Protein AF-A0A959ELQ1-F1 (afdb_monomer_lite)
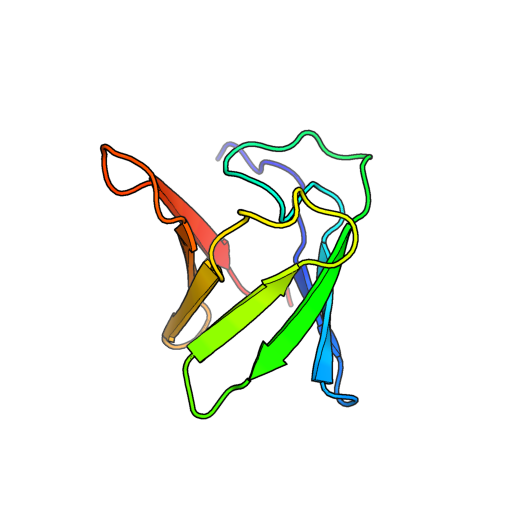
pLDDT: mean 85.35, std 10.43, range [44.59, 95.5]

Sequence (83 aa):
ESNSGKTIEFLADGSVVCNGTLCGIGGEIGQESKGVYTLEDGKIVPEGCDPDALPIQFQLTGDELILNYSCVEACGEKYRKTQ

Structure (mmCIF, N/CA/C/O backbone):
data_AF-A0A959ELQ1-F1
#
_entry.id   AF-A0A959ELQ1-F1
#
loop_
_atom_site.group_PDB
_atom_site.id
_atom_site.type_symbol
_atom_site.label_atom_id
_atom_site.label_alt_id
_atom_site.label_comp_id
_atom_site.label_asym_id
_atom_site.label_entity_id
_atom_site.label_seq_id
_atom_site.pdbx_PDB_ins_code
_atom_site.Cartn_x
_atom_site.Cartn_y
_atom_site.Cartn_z
_atom_site.occupancy
_atom_site.B_iso_or_equiv
_atom_site.auth_seq_id
_a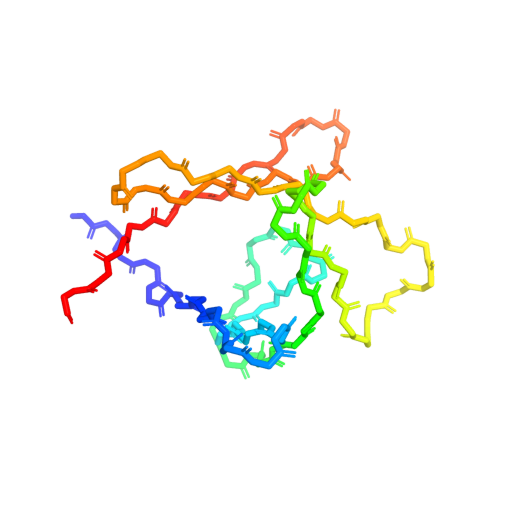tom_site.auth_comp_id
_atom_site.auth_asym_id
_atom_site.auth_atom_id
_atom_site.pdbx_PDB_model_num
ATOM 1 N N . GLU A 1 1 ? -8.861 21.469 4.984 1.00 44.59 1 GLU A N 1
ATOM 2 C CA . GLU A 1 1 ? -8.274 20.122 4.858 1.00 44.59 1 GLU A CA 1
ATOM 3 C C . GLU A 1 1 ? -7.759 19.961 3.440 1.00 44.59 1 GLU A C 1
ATOM 5 O O . GLU A 1 1 ? -8.520 20.199 2.508 1.00 44.59 1 GLU A O 1
ATOM 10 N N . SER A 1 2 ? -6.474 19.663 3.262 1.00 51.00 2 SER A N 1
ATOM 11 C CA . SER A 1 2 ? -5.900 19.429 1.935 1.00 51.00 2 SER A CA 1
ATOM 12 C C . SER A 1 2 ? -6.192 17.983 1.543 1.00 51.00 2 SER A C 1
ATOM 14 O O . SER A 1 2 ? -5.435 17.081 1.885 1.00 51.00 2 SER A O 1
ATOM 16 N N . ASN A 1 3 ? -7.335 17.745 0.899 1.00 63.06 3 ASN A N 1
ATOM 17 C CA . ASN A 1 3 ? -7.624 16.446 0.301 1.00 63.06 3 ASN A CA 1
ATOM 18 C C . ASN A 1 3 ? -6.712 16.292 -0.925 1.00 63.06 3 ASN A C 1
ATOM 20 O O . ASN A 1 3 ? -6.819 17.082 -1.862 1.00 63.06 3 ASN A O 1
ATOM 24 N N . SER A 1 4 ? -5.796 15.319 -0.906 1.00 73.62 4 SER A N 1
ATOM 25 C CA . SER A 1 4 ? -4.883 15.095 -2.034 1.00 73.62 4 SER A CA 1
ATOM 26 C C . SER A 1 4 ? -5.585 14.508 -3.260 1.00 73.62 4 SER A C 1
ATOM 28 O O . SER A 1 4 ? -4.942 14.381 -4.290 1.00 73.62 4 SER A O 1
ATOM 30 N N . GLY A 1 5 ? -6.864 14.119 -3.152 1.00 82.69 5 GLY A N 1
ATOM 31 C CA . GLY A 1 5 ? -7.661 13.443 -4.179 1.00 82.69 5 GLY A CA 1
ATOM 32 C C . GLY A 1 5 ? -7.175 12.029 -4.516 1.00 82.69 5 GLY A C 1
ATOM 33 O O . GLY A 1 5 ? -7.729 11.387 -5.411 1.00 82.69 5 GLY A O 1
ATOM 34 N N . LYS A 1 6 ? -6.151 11.532 -3.810 1.00 88.00 6 LYS A N 1
ATOM 35 C CA . LYS A 1 6 ? -5.649 10.173 -3.986 1.00 88.00 6 LYS A CA 1
ATOM 36 C C . LYS A 1 6 ? -6.611 9.160 -3.383 1.00 88.00 6 LYS A C 1
ATOM 38 O O . LYS A 1 6 ? -7.091 9.325 -2.263 1.00 88.00 6 LYS A O 1
ATOM 43 N N . THR A 1 7 ? -6.835 8.088 -4.119 1.00 91.12 7 THR A N 1
ATOM 44 C CA . THR A 1 7 ? -7.662 6.952 -3.731 1.00 91.12 7 THR A CA 1
ATOM 45 C C . THR A 1 7 ? -6.867 5.677 -3.941 1.00 91.12 7 THR A C 1
ATOM 47 O O . THR A 1 7 ? -6.074 5.571 -4.877 1.00 91.12 7 THR A O 1
ATOM 50 N N . ILE A 1 8 ? -7.071 4.733 -3.032 1.00 91.88 8 ILE A N 1
ATOM 51 C CA . ILE A 1 8 ? -6.512 3.392 -3.097 1.00 91.88 8 ILE A CA 1
ATOM 52 C C . ILE A 1 8 ? -7.633 2.405 -2.791 1.00 91.88 8 ILE A C 1
ATOM 54 O O . ILE A 1 8 ? -8.371 2.576 -1.819 1.00 91.88 8 ILE A O 1
ATOM 58 N N . GLU A 1 9 ? -7.776 1.401 -3.642 1.00 93.62 9 GLU A N 1
ATOM 59 C CA . GLU A 1 9 ? -8.844 0.414 -3.593 1.00 93.62 9 GLU A CA 1
ATOM 60 C C . GLU A 1 9 ? -8.248 -0.989 -3.511 1.00 93.62 9 GLU A C 1
ATOM 62 O O . GLU A 1 9 ? -7.434 -1.380 -4.344 1.00 93.62 9 GLU A O 1
ATOM 67 N N . PHE A 1 10 ? -8.663 -1.740 -2.492 1.00 92.88 10 PHE A N 1
ATOM 68 C CA . PHE A 1 10 ? -8.301 -3.142 -2.300 1.00 92.88 10 PHE A CA 1
ATOM 69 C C . PHE A 1 10 ? -9.422 -4.000 -2.884 1.00 92.88 10 PHE A C 1
ATOM 71 O O . PHE A 1 10 ? -10.543 -3.995 -2.370 1.00 92.88 10 PHE A O 1
ATOM 78 N N . LEU A 1 11 ? -9.124 -4.713 -3.965 1.00 94.56 11 LEU A N 1
ATOM 79 C CA . LEU A 1 11 ? -10.074 -5.547 -4.686 1.00 94.56 11 LEU A CA 1
ATOM 80 C C . LEU A 1 11 ? -10.106 -6.962 -4.103 1.00 94.56 11 LEU A C 1
ATOM 82 O O . LEU A 1 11 ? -9.095 -7.505 -3.665 1.00 94.56 11 LEU A O 1
ATOM 86 N N . ALA A 1 12 ? -11.280 -7.594 -4.126 1.00 92.06 12 ALA A N 1
ATOM 87 C CA . ALA A 1 12 ? -11.485 -8.911 -3.519 1.00 92.06 12 ALA A CA 1
ATOM 88 C C . ALA A 1 12 ? -10.667 -10.047 -4.169 1.00 92.06 12 ALA A C 1
ATOM 90 O O . ALA A 1 12 ? -10.559 -11.120 -3.579 1.00 92.06 12 ALA A O 1
ATOM 91 N N . ASP A 1 13 ? -10.103 -9.834 -5.360 1.00 92.50 13 ASP A N 1
ATOM 92 C CA . ASP A 1 13 ? -9.228 -10.791 -6.043 1.00 92.50 13 ASP A CA 1
ATOM 93 C C . ASP A 1 13 ? -7.765 -10.738 -5.564 1.00 92.50 13 ASP A C 1
ATOM 95 O O . ASP A 1 13 ? -6.953 -11.553 -5.996 1.00 92.50 13 ASP A O 1
ATOM 99 N N . GLY A 1 14 ? -7.433 -9.831 -4.637 1.00 93.25 14 GLY A N 1
ATOM 100 C CA . GLY A 1 14 ? -6.078 -9.657 -4.104 1.00 93.25 14 GLY A CA 1
ATOM 101 C C . GLY A 1 14 ? -5.263 -8.577 -4.818 1.00 93.25 14 GLY A C 1
ATOM 102 O O . GLY A 1 14 ? -4.101 -8.357 -4.470 1.00 93.25 14 GLY A O 1
ATOM 103 N N . SER A 1 15 ? -5.858 -7.874 -5.782 1.00 95.31 15 SER A N 1
ATOM 104 C CA . SER A 1 15 ? -5.251 -6.715 -6.431 1.00 95.31 15 SER A CA 1
ATOM 105 C C . SER A 1 15 ? -5.538 -5.415 -5.684 1.00 95.31 15 SER A C 1
ATOM 107 O O . SER A 1 15 ? -6.564 -5.251 -5.027 1.00 95.31 15 SER A O 1
ATOM 109 N N . VAL A 1 16 ? -4.625 -4.458 -5.798 1.00 94.94 16 VAL A N 1
ATOM 110 C CA . VAL A 1 16 ? -4.801 -3.094 -5.301 1.00 94.94 16 VAL A CA 1
ATOM 111 C C . VAL A 1 16 ? -4.655 -2.112 -6.455 1.00 94.94 16 VAL A C 1
ATOM 113 O O . VAL A 1 16 ? -3.783 -2.279 -7.308 1.00 94.94 16 VAL A O 1
ATOM 116 N N . VAL A 1 17 ? -5.514 -1.097 -6.497 1.00 94.19 17 VAL A N 1
ATOM 117 C CA . VAL A 1 17 ? -5.499 -0.047 -7.522 1.00 94.19 17 VAL A CA 1
ATOM 118 C C . VAL A 1 17 ? -5.374 1.304 -6.837 1.00 94.19 17 VAL A C 1
ATOM 120 O O . VAL A 1 17 ? -6.086 1.588 -5.878 1.00 94.19 17 VAL A O 1
ATOM 123 N N . CYS A 1 18 ? -4.466 2.144 -7.320 1.00 91.81 18 CYS A N 1
ATOM 124 C CA . CYS A 1 18 ? -4.276 3.506 -6.840 1.00 91.81 18 CYS A CA 1
ATOM 125 C C . CYS A 1 18 ? -4.425 4.474 -8.015 1.00 91.81 18 CYS A C 1
ATOM 127 O O . CYS A 1 18 ? -3.843 4.249 -9.075 1.00 91.81 18 CYS A O 1
ATOM 129 N N . ASN A 1 19 ? -5.155 5.580 -7.835 1.00 91.69 19 ASN A N 1
ATOM 130 C CA . ASN A 1 19 ? -5.254 6.634 -8.861 1.00 91.69 19 ASN A CA 1
ATOM 131 C C . ASN A 1 19 ? -4.007 7.551 -8.928 1.00 91.69 19 ASN A C 1
ATOM 133 O O . ASN A 1 19 ? -4.007 8.557 -9.646 1.00 91.69 19 ASN A O 1
ATOM 137 N N . GLY A 1 20 ? -2.967 7.209 -8.167 1.00 88.56 20 GLY A N 1
ATOM 138 C CA . GLY A 1 20 ? -1.607 7.733 -8.252 1.00 88.56 20 GLY A CA 1
ATOM 139 C C . GLY A 1 20 ? -0.590 6.586 -8.224 1.00 88.56 20 GLY A C 1
ATOM 140 O O . GLY A 1 20 ? -0.954 5.418 -8.373 1.00 88.56 20 GLY A O 1
ATOM 141 N N . THR A 1 21 ? 0.691 6.901 -8.018 1.00 88.06 21 THR A N 1
ATOM 142 C CA . THR A 1 21 ? 1.757 5.882 -8.028 1.00 88.06 21 THR A CA 1
ATOM 143 C C . THR A 1 21 ? 1.855 5.097 -6.717 1.00 88.06 21 THR A C 1
ATOM 145 O O . THR A 1 21 ? 1.737 5.667 -5.635 1.00 88.06 21 THR A O 1
ATOM 148 N N . LEU A 1 22 ? 2.126 3.797 -6.827 1.00 89.19 22 LEU A N 1
ATOM 149 C CA . LEU A 1 22 ? 2.527 2.907 -5.737 1.00 89.19 22 LEU A CA 1
ATOM 150 C C . LEU A 1 22 ? 4.055 2.709 -5.703 1.00 89.19 22 LEU A C 1
ATOM 152 O O . LEU A 1 22 ? 4.580 2.142 -4.753 1.00 89.19 22 LEU A O 1
ATOM 156 N N . CYS A 1 23 ? 4.806 3.189 -6.701 1.00 86.19 23 CYS A N 1
ATOM 157 C CA . CYS A 1 23 ? 6.265 3.008 -6.747 1.00 86.19 23 CYS A CA 1
ATOM 158 C C . CYS A 1 23 ? 7.038 3.918 -5.779 1.00 86.19 23 CYS A C 1
ATOM 160 O O . CYS A 1 23 ? 8.257 3.808 -5.665 1.00 86.19 23 CYS A O 1
ATOM 162 N N . GLY A 1 24 ? 6.359 4.840 -5.099 1.00 80.56 24 GLY A N 1
ATOM 163 C CA . GLY A 1 24 ? 6.978 5.753 -4.151 1.00 80.56 24 GLY A CA 1
ATOM 164 C C . GLY A 1 24 ? 5.980 6.732 -3.550 1.00 80.56 24 GLY A C 1
ATOM 165 O O . GLY A 1 24 ? 4.875 6.917 -4.061 1.00 80.56 24 GLY A O 1
ATOM 166 N N . ILE A 1 25 ? 6.398 7.382 -2.465 1.00 77.38 25 ILE A N 1
ATOM 167 C CA . ILE A 1 25 ? 5.587 8.391 -1.788 1.00 77.38 25 ILE A CA 1
ATOM 168 C C . ILE A 1 25 ? 5.344 9.602 -2.693 1.00 77.38 25 ILE A C 1
ATOM 170 O O . ILE A 1 25 ? 6.238 10.061 -3.404 1.00 77.38 25 ILE A O 1
ATOM 174 N N . GLY A 1 26 ? 4.141 10.174 -2.625 1.00 69.12 26 GLY A N 1
ATOM 175 C CA . GLY A 1 26 ? 3.897 11.491 -3.210 1.00 69.12 26 GLY A CA 1
ATOM 176 C C . GLY A 1 26 ? 3.552 11.499 -4.700 1.00 69.12 26 GLY A C 1
ATOM 177 O O . GLY A 1 26 ? 3.445 12.584 -5.255 1.00 69.12 26 GLY A O 1
ATOM 178 N N . GLY A 1 27 ? 3.285 10.346 -5.325 1.00 68.94 27 GLY A N 1
ATOM 179 C CA . GLY A 1 27 ? 2.856 10.302 -6.730 1.00 68.94 27 GLY A CA 1
ATOM 180 C C . GLY A 1 27 ? 1.686 11.221 -7.054 1.00 68.94 27 GLY A C 1
ATOM 181 O O . GLY A 1 27 ? 0.754 11.344 -6.257 1.00 68.94 27 GLY A O 1
ATOM 182 N N . GLU A 1 28 ? 1.730 11.850 -8.222 1.00 72.06 28 GLU A N 1
ATOM 183 C CA . GLU A 1 28 ? 0.663 12.727 -8.695 1.00 72.06 28 GLU A CA 1
ATOM 184 C C . GLU A 1 28 ? -0.582 11.920 -9.091 1.00 72.06 28 GLU A C 1
ATOM 186 O O . GLU A 1 28 ? -0.497 10.763 -9.512 1.00 72.06 28 GLU A O 1
ATOM 191 N N . ILE A 1 29 ? -1.758 12.536 -8.950 1.00 78.00 29 ILE A N 1
ATOM 192 C CA . ILE A 1 29 ? -3.003 11.955 -9.463 1.00 78.00 29 ILE A CA 1
ATOM 193 C C . ILE A 1 29 ? -2.910 11.875 -10.990 1.00 78.00 29 ILE A C 1
ATOM 195 O O . ILE A 1 29 ? -2.519 12.843 -11.639 1.00 78.00 29 ILE A O 1
ATOM 199 N N . GLY A 1 30 ? -3.332 10.748 -11.564 1.00 75.12 30 GLY A N 1
ATOM 200 C CA . GLY A 1 30 ? -3.394 10.538 -13.015 1.00 75.12 30 GLY A CA 1
ATOM 201 C C . GLY A 1 30 ? -2.372 9.536 -13.546 1.00 75.12 30 GLY A C 1
ATOM 202 O O . GLY A 1 30 ? -2.506 9.082 -14.680 1.00 75.12 30 GLY A O 1
ATOM 203 N N . GLN A 1 31 ? -1.404 9.129 -12.723 1.00 80.12 31 GLN A N 1
ATOM 204 C CA . GLN A 1 31 ? -0.594 7.939 -12.974 1.00 80.12 31 GLN A CA 1
ATOM 205 C C . GLN A 1 31 ? -1.197 6.764 -12.208 1.00 80.12 31 GLN A C 1
ATOM 207 O O . GLN A 1 31 ? -0.755 6.465 -11.105 1.00 80.12 31 GLN A O 1
ATOM 212 N N . GLU A 1 32 ? -2.230 6.132 -12.771 1.00 87.50 32 GLU A N 1
ATOM 213 C CA . GLU A 1 32 ? -2.801 4.921 -12.176 1.00 87.50 32 GLU A CA 1
ATOM 214 C C . GLU A 1 32 ? -1.719 3.844 -12.052 1.00 87.50 32 GLU A C 1
ATOM 216 O O . GLU A 1 32 ? -0.982 3.568 -13.002 1.00 87.50 32 GLU A O 1
ATOM 221 N N . SER A 1 33 ? -1.644 3.225 -10.881 1.00 91.75 33 SER A N 1
ATOM 222 C CA . SER A 1 33 ? -0.773 2.084 -10.637 1.00 91.75 33 SER A CA 1
ATOM 223 C C . SER A 1 33 ? -1.543 0.959 -9.965 1.00 91.75 33 SER A C 1
ATOM 225 O O . SER A 1 33 ? -2.580 1.165 -9.325 1.00 91.75 33 SER A O 1
ATOM 227 N N . LYS A 1 34 ? -1.037 -0.255 -10.164 1.00 94.44 34 LYS A N 1
ATOM 228 C CA . LYS A 1 34 ? -1.642 -1.488 -9.672 1.00 94.44 34 LYS A CA 1
ATOM 229 C C . LYS A 1 34 ? -0.617 -2.283 -8.896 1.00 94.44 34 LYS A C 1
ATOM 231 O O . LYS A 1 34 ? 0.579 -2.014 -8.968 1.00 94.44 34 LYS A O 1
ATOM 236 N N . GLY A 1 35 ? -1.100 -3.232 -8.123 1.00 93.56 35 GLY A N 1
ATOM 237 C CA . GLY A 1 35 ? -0.270 -4.140 -7.365 1.00 93.56 35 GLY A CA 1
ATOM 238 C C . GLY A 1 35 ? -1.072 -5.327 -6.881 1.00 93.56 35 GLY A C 1
ATOM 239 O O . GLY A 1 35 ? -2.284 -5.418 -7.085 1.00 93.56 35 GLY A O 1
ATOM 240 N N . VAL A 1 36 ? -0.391 -6.196 -6.153 1.00 95.50 36 VAL A N 1
ATOM 241 C CA . VAL A 1 36 ? -1.016 -7.258 -5.366 1.00 95.50 36 VAL A CA 1
ATOM 242 C C . VAL A 1 36 ? -0.798 -6.979 -3.890 1.00 95.50 36 VAL A C 1
ATOM 244 O O . VAL A 1 36 ? 0.252 -6.463 -3.501 1.00 95.50 36 VAL A O 1
ATOM 247 N N . TYR A 1 37 ? -1.783 -7.297 -3.058 1.00 94.88 37 TYR A N 1
ATOM 248 C CA . TYR A 1 37 ? -1.676 -7.132 -1.614 1.00 94.88 37 TYR A CA 1
ATOM 249 C C . TYR A 1 37 ? -1.877 -8.455 -0.881 1.00 94.88 37 TYR A C 1
ATOM 251 O O . TYR A 1 37 ? -2.659 -9.312 -1.289 1.00 94.88 37 TYR A O 1
ATOM 259 N N . THR A 1 38 ? -1.211 -8.581 0.262 1.00 93.00 38 THR A N 1
ATOM 260 C CA . THR A 1 38 ? -1.359 -9.724 1.164 1.00 93.00 38 THR A CA 1
ATOM 261 C C . THR A 1 38 ? -1.771 -9.216 2.537 1.00 93.00 38 THR A C 1
ATOM 263 O O . THR A 1 38 ? -0.995 -8.528 3.198 1.00 93.00 38 THR A O 1
ATOM 266 N N . LEU A 1 39 ? -2.983 -9.563 2.990 1.00 89.50 39 LEU A N 1
ATOM 267 C CA . LEU A 1 39 ? -3.481 -9.166 4.320 1.00 89.50 39 LEU A CA 1
ATOM 268 C C . LEU A 1 39 ? -2.694 -9.808 5.462 1.00 89.50 39 LEU A C 1
ATOM 270 O O . LEU A 1 39 ? -2.509 -9.172 6.491 1.00 89.50 39 LEU A O 1
ATOM 274 N N . GLU A 1 40 ? -2.244 -11.052 5.285 1.00 89.38 40 GLU A N 1
ATOM 275 C CA . GLU A 1 40 ? -1.519 -11.802 6.321 1.00 89.38 40 GLU A CA 1
ATOM 276 C C . GLU A 1 40 ? -0.181 -11.143 6.679 1.00 89.38 40 GLU A C 1
ATOM 278 O O . GLU A 1 40 ? 0.185 -11.053 7.847 1.00 89.38 40 GLU A O 1
ATOM 283 N N . ASP A 1 41 ? 0.520 -10.642 5.665 1.00 87.75 41 ASP A N 1
ATOM 284 C CA . ASP A 1 41 ? 1.852 -10.050 5.788 1.00 87.75 41 ASP A CA 1
ATOM 285 C C . ASP A 1 41 ? 1.803 -8.510 5.834 1.00 87.75 41 ASP A C 1
ATOM 287 O O . ASP A 1 41 ? 2.799 -7.861 6.147 1.00 87.75 41 ASP A O 1
ATOM 291 N N . GLY A 1 42 ? 0.638 -7.915 5.541 1.00 92.56 42 GLY A 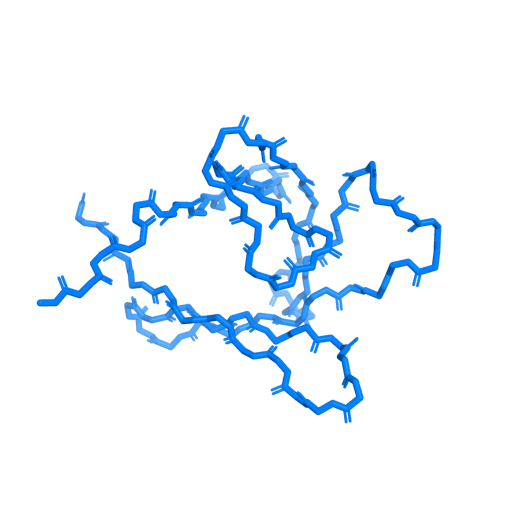N 1
ATOM 292 C CA . GLY A 1 42 ? 0.439 -6.467 5.527 1.00 92.56 42 GLY A CA 1
ATOM 293 C C . GLY A 1 42 ? 1.309 -5.772 4.483 1.00 92.56 42 GLY A C 1
ATOM 294 O O . GLY A 1 42 ? 1.897 -4.733 4.773 1.00 92.56 42 GLY A O 1
ATOM 295 N N . LYS A 1 43 ? 1.443 -6.349 3.281 1.00 94.00 43 LYS A N 1
ATOM 296 C CA . LYS A 1 43 ? 2.291 -5.796 2.211 1.00 94.00 43 LYS A CA 1
ATOM 297 C C . LYS A 1 43 ? 1.562 -5.613 0.890 1.00 94.00 43 LYS A C 1
ATOM 299 O O . LYS A 1 43 ? 0.721 -6.429 0.523 1.00 94.00 43 LYS A O 1
ATOM 304 N N . ILE A 1 44 ? 1.933 -4.559 0.172 1.00 94.25 44 ILE A N 1
ATOM 305 C CA . ILE A 1 44 ? 1.581 -4.304 -1.224 1.00 94.25 44 ILE A CA 1
ATOM 306 C C . ILE A 1 44 ? 2.849 -4.456 -2.060 1.00 94.25 44 ILE A C 1
ATOM 308 O O . ILE A 1 44 ? 3.872 -3.832 -1.772 1.00 94.25 44 ILE A O 1
ATOM 312 N N . VAL A 1 45 ? 2.768 -5.267 -3.107 1.00 92.88 45 VAL A N 1
ATOM 313 C CA . VAL A 1 45 ? 3.799 -5.394 -4.135 1.00 92.88 45 VAL A CA 1
ATOM 314 C C . VAL A 1 45 ? 3.295 -4.658 -5.373 1.00 92.88 45 VAL A C 1
ATOM 316 O O . VAL A 1 45 ? 2.350 -5.131 -6.010 1.00 92.88 45 VAL A O 1
ATOM 319 N N . PRO A 1 46 ? 3.858 -3.486 -5.695 1.00 91.56 46 PRO A N 1
ATOM 320 C CA . PRO A 1 46 ? 3.399 -2.715 -6.833 1.00 91.56 46 PRO A CA 1
ATOM 321 C C . PRO A 1 46 ? 3.899 -3.320 -8.151 1.00 91.56 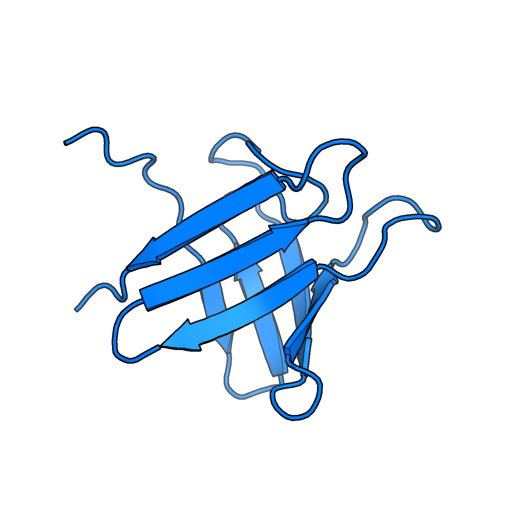46 PRO A C 1
ATOM 323 O O . PRO A 1 46 ? 5.024 -3.807 -8.257 1.00 91.56 46 PRO A O 1
ATOM 326 N N . GLU A 1 47 ? 3.046 -3.292 -9.167 1.00 91.44 47 GLU A N 1
ATOM 327 C CA . GLU A 1 47 ? 3.352 -3.749 -10.517 1.00 91.44 47 GLU A CA 1
ATOM 328 C C . GLU A 1 47 ? 3.976 -2.624 -11.344 1.00 91.44 47 GLU A C 1
ATOM 330 O O . GLU A 1 47 ? 3.578 -1.462 -11.256 1.00 91.44 47 GLU A O 1
ATOM 335 N N . GLY A 1 48 ? 4.940 -2.974 -12.200 1.00 85.31 48 GLY A N 1
ATOM 336 C CA . GLY A 1 48 ? 5.548 -2.022 -13.134 1.00 85.31 48 GLY A CA 1
ATOM 337 C C . GLY A 1 48 ? 6.482 -0.991 -12.492 1.00 85.31 48 GLY A C 1
ATOM 338 O O . GLY A 1 48 ? 6.873 -0.038 -13.164 1.00 85.31 48 GLY A O 1
ATOM 339 N N . CYS A 1 49 ? 6.850 -1.177 -11.223 1.00 85.19 49 CYS A N 1
ATOM 340 C CA . CYS A 1 49 ? 7.925 -0.426 -10.582 1.00 85.19 49 CYS A CA 1
ATOM 341 C C . CYS A 1 49 ? 9.301 -1.011 -10.922 1.00 85.19 49 CYS A C 1
ATOM 343 O O . CYS A 1 49 ? 9.410 -2.087 -11.514 1.00 85.19 49 CYS A O 1
ATOM 345 N N . ASP A 1 50 ? 10.355 -0.292 -10.534 1.00 82.81 50 ASP A N 1
ATOM 346 C CA . ASP A 1 50 ? 11.735 -0.766 -10.649 1.00 82.81 50 ASP A CA 1
ATOM 347 C C . ASP A 1 50 ? 11.892 -2.150 -9.977 1.00 82.81 50 ASP A C 1
ATOM 349 O O . ASP A 1 50 ? 11.260 -2.390 -8.945 1.00 82.81 50 ASP A O 1
ATOM 353 N N . PRO A 1 51 ? 12.704 -3.078 -10.514 1.00 74.06 51 PRO A N 1
ATOM 354 C CA . PRO A 1 51 ? 12.888 -4.413 -9.932 1.00 74.06 51 PRO A CA 1
ATOM 355 C C . PRO A 1 51 ? 13.425 -4.396 -8.492 1.00 74.06 51 PRO A C 1
ATOM 357 O O . PRO A 1 51 ? 13.216 -5.358 -7.756 1.00 74.06 51 PRO A O 1
ATOM 360 N N . ASP A 1 52 ? 14.081 -3.308 -8.085 1.00 75.75 52 ASP A N 1
ATOM 361 C CA . ASP A 1 52 ? 14.560 -3.078 -6.719 1.00 75.75 52 ASP A CA 1
ATOM 362 C C . ASP A 1 52 ? 13.520 -2.382 -5.815 1.00 75.75 52 ASP A C 1
ATOM 364 O O . ASP A 1 52 ? 13.815 -2.037 -4.667 1.00 75.75 52 ASP A O 1
ATOM 368 N N . ALA A 1 53 ? 12.292 -2.159 -6.301 1.00 78.19 53 ALA A N 1
ATOM 369 C CA . ALA A 1 53 ? 11.224 -1.569 -5.507 1.00 78.19 53 ALA A CA 1
ATOM 370 C C . ALA A 1 53 ? 10.856 -2.489 -4.338 1.00 78.19 53 ALA A C 1
ATOM 372 O O . ALA A 1 53 ? 10.424 -3.632 -4.503 1.00 78.19 53 ALA A O 1
ATOM 373 N N . LEU A 1 54 ? 11.017 -1.961 -3.128 1.00 85.62 54 LEU A N 1
ATOM 374 C CA . LEU A 1 54 ? 10.654 -2.672 -1.914 1.00 85.62 54 LEU A CA 1
ATOM 375 C C . LEU A 1 54 ? 9.127 -2.714 -1.758 1.00 85.62 54 LEU A C 1
ATOM 377 O O . LEU A 1 54 ? 8.446 -1.739 -2.088 1.00 85.62 54 LEU A O 1
ATOM 381 N N . PRO A 1 55 ? 8.579 -3.816 -1.217 1.00 90.19 55 PRO A N 1
ATOM 382 C CA . PRO A 1 55 ? 7.160 -3.894 -0.918 1.00 90.19 55 PRO A CA 1
ATOM 383 C C . PRO A 1 55 ? 6.762 -2.810 0.088 1.00 90.19 55 PRO A C 1
ATOM 385 O O . PRO A 1 55 ? 7.472 -2.538 1.060 1.00 90.19 55 PRO A O 1
ATOM 388 N N . ILE A 1 56 ? 5.593 -2.221 -0.131 1.00 92.38 56 ILE A N 1
ATOM 389 C CA . ILE A 1 56 ? 5.019 -1.201 0.744 1.00 92.38 56 ILE A CA 1
ATOM 390 C C . ILE A 1 56 ? 4.360 -1.926 1.910 1.00 92.38 56 ILE A C 1
ATOM 392 O O . ILE A 1 56 ? 3.510 -2.791 1.698 1.00 92.38 56 ILE A O 1
ATOM 396 N N . GLN A 1 57 ? 4.714 -1.578 3.141 1.00 93.50 57 GLN A N 1
ATOM 397 C CA . GLN A 1 57 ? 4.011 -2.108 4.308 1.00 93.50 57 GLN A CA 1
ATOM 398 C C . GLN A 1 57 ? 2.735 -1.308 4.529 1.00 93.50 57 GLN A C 1
ATOM 400 O O . GLN A 1 57 ? 2.772 -0.081 4.504 1.00 93.50 57 GLN A O 1
ATOM 405 N N . PHE A 1 58 ? 1.616 -1.971 4.790 1.00 93.75 58 PHE A N 1
ATOM 406 C CA . PHE A 1 58 ? 0.370 -1.301 5.117 1.00 93.75 58 PHE A CA 1
ATOM 407 C C . PHE A 1 58 ? -0.221 -1.791 6.431 1.00 93.75 58 PHE A C 1
ATOM 409 O O . P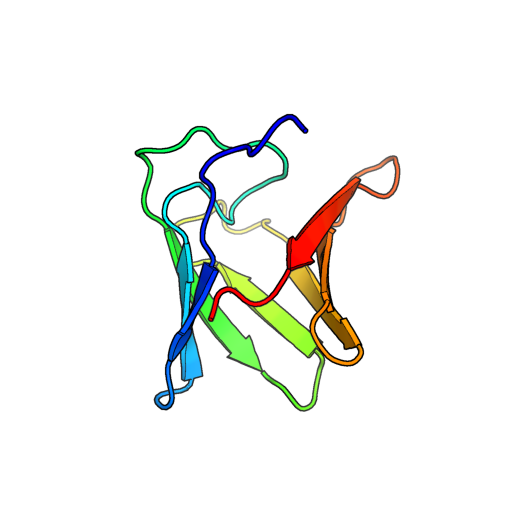HE A 1 58 ? -0.102 -2.955 6.808 1.00 93.75 58 PHE A O 1
ATOM 416 N N . GLN A 1 59 ? -0.906 -0.882 7.117 1.00 92.69 59 GLN A N 1
ATOM 417 C CA . GLN A 1 59 ? -1.646 -1.177 8.331 1.00 92.69 59 GLN A CA 1
ATOM 418 C C . GLN A 1 59 ? -3.057 -0.610 8.227 1.00 92.69 59 GLN A C 1
ATOM 420 O O . GLN A 1 59 ? -3.245 0.566 7.914 1.00 92.69 59 GLN A O 1
ATOM 425 N N . LEU A 1 60 ? -4.043 -1.451 8.536 1.00 91.12 60 LEU A N 1
ATOM 426 C CA . LEU A 1 60 ? -5.445 -1.068 8.656 1.00 91.12 60 LEU A CA 1
ATOM 427 C C . LEU A 1 60 ? -5.804 -0.932 10.137 1.00 91.12 60 LEU A C 1
ATOM 429 O O . LEU A 1 60 ? -5.685 -1.891 10.898 1.00 91.12 60 LEU A O 1
ATOM 433 N N . THR A 1 61 ? -6.251 0.256 10.544 1.00 89.06 61 THR A N 1
ATOM 434 C CA . THR A 1 61 ? -6.720 0.535 11.909 1.00 89.06 61 THR A CA 1
ATOM 435 C C . THR A 1 61 ? -8.080 1.224 11.844 1.00 89.06 61 THR A C 1
ATOM 437 O O . THR A 1 61 ? -8.171 2.438 11.677 1.00 89.06 61 THR A O 1
ATOM 440 N N . GLY A 1 62 ? -9.159 0.446 11.962 1.00 88.94 62 GLY A N 1
ATOM 441 C CA . GLY A 1 62 ? -10.524 0.964 11.822 1.00 88.94 62 GLY A CA 1
ATOM 442 C C . GLY A 1 62 ? -10.776 1.500 10.411 1.00 88.94 62 GLY A C 1
ATOM 443 O O . GLY A 1 62 ? -10.700 0.745 9.445 1.00 88.94 62 GLY A O 1
ATOM 444 N N . ASP A 1 63 ? -11.046 2.802 10.303 1.00 90.56 63 ASP A N 1
ATOM 445 C CA . ASP A 1 63 ? -11.250 3.499 9.024 1.00 90.56 63 ASP A CA 1
ATOM 446 C C . ASP A 1 63 ? -9.961 4.115 8.459 1.00 90.56 63 ASP A C 1
ATOM 448 O O . ASP A 1 63 ? -10.009 4.853 7.475 1.00 90.56 63 ASP A O 1
ATOM 452 N N . GLU A 1 64 ? -8.811 3.870 9.085 1.00 92.94 64 GLU A N 1
ATOM 453 C CA . GLU A 1 64 ? -7.529 4.435 8.673 1.00 92.94 64 GLU A CA 1
ATOM 454 C C . GLU A 1 64 ? -6.655 3.374 8.009 1.00 92.94 64 GLU A C 1
ATOM 456 O O . GLU A 1 64 ? -6.508 2.257 8.508 1.00 92.94 64 GLU A O 1
ATOM 461 N N . LEU A 1 65 ? -6.042 3.755 6.893 1.00 92.12 65 LEU A N 1
ATOM 462 C CA . LEU A 1 65 ? -5.019 2.983 6.205 1.00 92.12 65 LEU A CA 1
ATOM 463 C C . LEU A 1 65 ? -3.717 3.779 6.248 1.00 92.12 65 LEU A C 1
ATOM 465 O O . LEU A 1 65 ? -3.684 4.945 5.861 1.00 92.12 65 LEU A O 1
ATOM 469 N N . ILE A 1 66 ? -2.646 3.144 6.703 1.00 92.19 66 ILE A N 1
ATOM 470 C CA . ILE A 1 66 ? -1.304 3.727 6.730 1.00 92.19 66 ILE A CA 1
ATOM 471 C C . ILE A 1 66 ? -0.433 2.910 5.787 1.00 92.19 66 ILE A C 1
ATOM 473 O O . ILE A 1 66 ? -0.283 1.711 6.002 1.00 92.19 66 ILE A O 1
ATOM 477 N N . LEU A 1 67 ? 0.131 3.551 4.767 1.00 91.38 67 LEU A N 1
ATOM 478 C CA . LEU A 1 67 ? 1.154 2.985 3.892 1.00 91.38 67 LEU A CA 1
ATOM 479 C C . LEU A 1 67 ? 2.523 3.478 4.352 1.00 91.38 67 LEU A C 1
ATOM 481 O O . LEU A 1 67 ? 2.720 4.678 4.511 1.00 91.38 67 LEU A O 1
ATOM 485 N N . ASN A 1 68 ? 3.463 2.562 4.543 1.00 90.00 68 ASN A N 1
ATOM 486 C CA . ASN A 1 68 ? 4.839 2.830 4.927 1.00 90.00 68 ASN A CA 1
ATOM 487 C C . ASN A 1 68 ? 5.758 2.367 3.798 1.00 90.00 68 ASN A C 1
ATOM 489 O O . ASN A 1 68 ? 5.912 1.169 3.545 1.00 90.00 68 ASN A O 1
ATOM 493 N N . TYR A 1 69 ? 6.379 3.333 3.136 1.00 88.38 69 TYR A N 1
ATOM 494 C CA . TYR A 1 69 ? 7.368 3.091 2.101 1.00 88.38 69 TYR A CA 1
ATOM 495 C C . TYR A 1 69 ? 8.749 2.981 2.740 1.00 88.38 69 TYR A C 1
ATOM 497 O O . TYR A 1 69 ? 9.129 3.788 3.595 1.00 88.38 69 TYR A O 1
ATOM 505 N N . SER A 1 70 ? 9.528 1.998 2.298 1.00 77.56 70 SER A N 1
ATOM 506 C CA . SER A 1 70 ? 10.930 1.878 2.684 1.00 77.56 70 SER A CA 1
ATOM 507 C C . SER A 1 70 ? 11.759 2.961 1.991 1.00 77.56 70 SER A C 1
ATOM 509 O O . SER A 1 70 ? 12.258 2.773 0.888 1.00 77.56 70 SER A O 1
ATOM 511 N N . CYS A 1 71 ? 11.901 4.106 2.653 1.00 73.62 71 CYS A N 1
ATOM 512 C CA . CYS A 1 71 ? 12.821 5.177 2.283 1.00 73.62 71 CYS A CA 1
ATOM 513 C C . CYS A 1 71 ? 13.800 5.439 3.448 1.00 73.62 71 CYS A C 1
ATOM 515 O O . CYS A 1 71 ? 13.572 4.971 4.566 1.00 73.62 71 CYS A O 1
ATOM 517 N N . VAL A 1 72 ? 14.896 6.171 3.197 1.00 71.69 72 VAL A N 1
ATOM 518 C CA . VAL A 1 72 ? 15.954 6.439 4.202 1.00 71.69 72 VAL A CA 1
ATOM 519 C C . VAL A 1 72 ? 15.396 7.105 5.473 1.00 71.69 72 VAL A C 1
ATOM 521 O O . VAL A 1 72 ? 15.888 6.846 6.569 1.00 71.69 72 VAL A O 1
ATOM 524 N N . GLU A 1 73 ? 14.326 7.890 5.341 1.00 65.88 73 GLU A N 1
ATOM 525 C CA . GLU A 1 73 ? 13.593 8.530 6.437 1.00 65.88 73 GLU A CA 1
ATOM 526 C C . GLU A 1 73 ? 12.117 8.121 6.389 1.00 65.88 73 GLU A C 1
ATOM 528 O O . GLU A 1 73 ? 11.342 8.792 5.725 1.00 65.88 73 GLU A O 1
ATOM 533 N N . ALA A 1 74 ? 11.740 7.017 7.046 1.00 63.88 74 ALA A N 1
ATOM 534 C CA . ALA A 1 74 ? 10.372 6.473 7.155 1.00 63.88 74 ALA A CA 1
ATOM 535 C C . ALA A 1 74 ? 9.248 7.327 6.509 1.00 63.88 74 ALA A C 1
ATOM 537 O O . ALA A 1 74 ? 8.717 8.258 7.118 1.00 63.88 74 ALA A O 1
ATOM 538 N N . CYS A 1 75 ? 8.883 6.991 5.269 1.00 82.19 75 CYS A N 1
ATOM 539 C CA . CYS A 1 75 ? 7.928 7.747 4.465 1.00 82.19 75 CYS A CA 1
ATOM 540 C C . CYS A 1 75 ? 6.539 7.123 4.610 1.00 82.19 75 CYS A C 1
ATOM 542 O O . CYS A 1 75 ? 6.331 5.982 4.196 1.00 82.19 75 CYS A O 1
ATOM 544 N N . GLY A 1 76 ? 5.592 7.869 5.182 1.00 85.81 76 GLY A N 1
ATOM 545 C CA . GLY A 1 76 ? 4.230 7.397 5.423 1.00 85.81 76 GLY A CA 1
ATOM 546 C C . GLY A 1 76 ? 3.171 8.170 4.637 1.00 85.81 76 GLY A C 1
ATOM 547 O O . GLY A 1 76 ? 3.180 9.400 4.639 1.00 85.81 76 GLY A O 1
ATOM 548 N N . GLU A 1 77 ? 2.215 7.466 4.032 1.00 88.94 77 GLU A N 1
ATOM 549 C CA . GLU A 1 77 ? 0.966 8.053 3.530 1.00 88.94 77 GLU A CA 1
ATOM 550 C C . GLU A 1 77 ? -0.215 7.524 4.344 1.00 88.94 77 GLU A C 1
ATOM 552 O O . GLU A 1 77 ? -0.344 6.324 4.584 1.00 88.94 77 GLU A O 1
ATOM 557 N N . LYS A 1 78 ? -1.090 8.433 4.780 1.00 90.00 78 LYS A N 1
ATOM 558 C CA . LYS A 1 78 ? -2.291 8.092 5.540 1.00 90.00 78 LYS A CA 1
ATOM 559 C C . LYS A 1 78 ? -3.529 8.343 4.693 1.00 90.00 78 LYS A C 1
ATOM 561 O O . LYS A 1 78 ? -3.741 9.451 4.205 1.00 90.00 78 LYS A O 1
ATOM 566 N N . TYR A 1 79 ? -4.364 7.323 4.592 1.00 90.25 79 TYR A N 1
ATOM 567 C CA . TYR 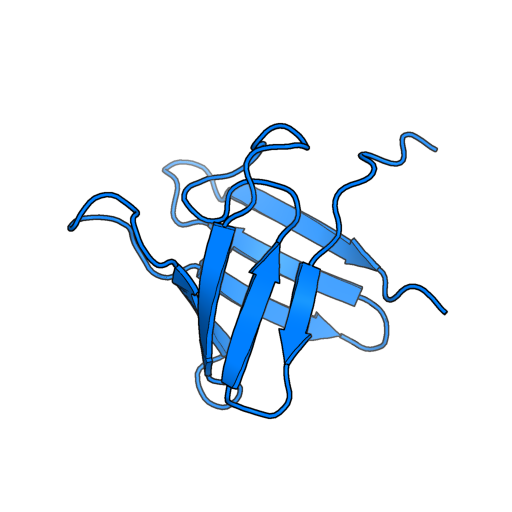A 1 79 ? -5.650 7.337 3.918 1.00 90.25 79 TYR A CA 1
ATOM 568 C C . TYR A 1 79 ? -6.756 7.099 4.937 1.00 90.25 79 TYR A C 1
ATOM 570 O O . TYR A 1 79 ? -6.554 6.487 5.991 1.00 90.25 79 TYR A O 1
ATOM 578 N N . ARG A 1 80 ? -7.951 7.571 4.600 1.00 90.94 80 ARG A N 1
ATOM 579 C CA . ARG A 1 80 ? -9.165 7.299 5.355 1.00 90.94 80 ARG A CA 1
ATOM 580 C C . ARG A 1 80 ? -10.176 6.655 4.427 1.00 90.94 80 ARG A C 1
ATOM 582 O O . ARG A 1 80 ? -10.337 7.112 3.297 1.00 90.94 80 ARG A O 1
ATOM 589 N N . LYS A 1 81 ? -10.855 5.622 4.915 1.00 87.75 81 LYS A N 1
ATOM 590 C CA . LYS A 1 81 ? -11.938 4.961 4.201 1.00 87.75 81 LYS A CA 1
ATOM 591 C C . LYS A 1 81 ? -12.991 5.998 3.815 1.00 87.75 81 LYS A C 1
ATOM 593 O O . LYS A 1 81 ? -13.518 6.712 4.670 1.00 87.75 81 LYS A O 1
ATOM 598 N N . THR A 1 82 ? -13.261 6.099 2.523 1.00 80.19 82 THR A N 1
ATOM 599 C CA . THR A 1 82 ? -14.369 6.891 1.993 1.00 80.19 82 THR A CA 1
ATOM 600 C C . THR A 1 82 ? -15.657 6.073 2.099 1.00 80.19 82 THR A C 1
ATOM 602 O O . THR A 1 82 ? -15.602 4.844 2.027 1.00 80.19 82 THR A O 1
ATOM 605 N N . GLN A 1 83 ? -16.786 6.744 2.354 1.00 58.94 83 GLN A N 1
ATOM 606 C CA . GLN A 1 83 ? -18.097 6.091 2.479 1.00 58.94 83 GLN A CA 1
ATOM 607 C C . GLN A 1 83 ? -18.572 5.473 1.168 1.00 58.94 83 GLN A C 1
ATOM 609 O O . GLN A 1 83 ? -18.280 6.072 0.109 1.00 58.94 83 GLN A O 1
#

Radius of gyration: 12.01 Å; chains: 1; bounding box: 34×32×25 Å

Foldseek 3Di:
DPDLVWDWDQDPVQKIKIQADPQDPDGHGNPIWMFGADPVQQWTDTPPHDPPRDTWHWDDDPQKIWTWGPDPPTDIDIDGHDD

Secondary structure (DSSP, 8-state):
-------EEE-TTSEEEESS-SSSTTPPTT--EEEEEETTTTEEEESSS-TTPPPEEEEEETTEEEEEE--SS-EEEEEE---